Protein AF-A0A2V9LZ55-F1 (afdb_monomer)

Foldseek 3Di:
DVVVCVQCVNVDCPVCVPVVDDPDDPCVLVVLVVLLVQLVVQLVVLVVVCVVCDPVCPDVVNVSVVSNVVSNCSQPPPPHSVNSCVQNVCCVPPNNVSDPPVVPDDPVVVVVVVLVPDDPVVNVVVVVVVVVVVVVD

Radius of gyration: 22.99 Å; Cα contacts (8 Å, |Δi|>4): 78; chains: 1; bounding box: 56×34×59 Å

Sequence (137 aa):
ARVMDELTNRCDWSIHQDISKLPRSTVLHWMWQVKFAAAKNVAQVSDKMLHACGGTGYKPALGIERYLRDGKAGWVMGPTNEVLRQFVGKAALLGFESLDYWNQAINERLLHNELKKLDKSARRELAEKLLAELAEK

pLDDT: mean 91.59, std 7.13, range [53.59, 98.12]

Nearest PDB structures (foldseek):
  3mpi-assembly2_C  TM=9.142E-01  e=1.253E-01  Desulfococcus multivorans
  4n5f-assembly1_A-2  TM=8.982E-01  e=4.345E-01  Burkholderia cenocepacia J2315
  6fah-assembly1_C  TM=8.899E-01  e=3.899E-01  Acetobacterium woodii DSM 1030
  5af7-assembly1_B  TM=6.892E-01  e=1.931E-01  Advenella mimigardefordensis DPN7
  4l1f-assembly1_A  TM=7.303E-01  e=4.116E-01  Acidaminococcus fermentans DSM 20731

Secondary structure (DSSP, 8-state):
-HHHHHHTTTT--GGGGSTTS----TTHHHHHHHHHHHHHHHHHHHHHHHHHHGGGGGSTTT-HHHHHHHHHHHHHSSSPHHHHHHHHHHHHHH-GGG--TTS-S--HHHHHHHHHHS-HHHHHHHHHHHHHHHH--

Structure (mmCIF, N/CA/C/O backbone):
data_AF-A0A2V9LZ55-F1
#
_entry.id   AF-A0A2V9LZ55-F1
#
loop_
_atom_site.group_PDB
_atom_site.id
_atom_site.type_symbol
_atom_site.label_atom_id
_atom_site.label_alt_id
_atom_site.label_comp_id
_atom_site.label_asym_id
_atom_site.label_entity_id
_atom_site.label_seq_id
_atom_site.pdbx_PDB_ins_code
_atom_site.Cartn_x
_atom_site.Cartn_y
_atom_site.Cartn_z
_atom_site.occupancy
_atom_site.B_iso_or_equiv
_atom_site.auth_seq_id
_atom_site.auth_comp_id
_atom_site.auth_asym_id
_atom_site.auth_atom_id
_atom_site.pdbx_PDB_model_num
ATOM 1 N N . ALA A 1 1 ? 0.019 -13.172 -12.860 1.00 63.38 1 ALA A N 1
ATOM 2 C CA . ALA A 1 1 ? -1.121 -12.706 -13.672 1.00 63.38 1 ALA A CA 1
ATOM 3 C C . ALA A 1 1 ? -2.198 -13.783 -13.730 1.00 63.38 1 ALA A C 1
ATOM 5 O O . ALA A 1 1 ? -3.170 -13.619 -13.019 1.00 63.38 1 ALA A O 1
ATOM 6 N N . ARG A 1 2 ? -1.958 -14.937 -14.375 1.00 79.50 2 ARG A N 1
ATOM 7 C CA . ARG A 1 2 ? -2.963 -16.008 -14.556 1.00 79.50 2 ARG A CA 1
ATOM 8 C C . ARG A 1 2 ? -3.795 -16.378 -13.315 1.00 79.50 2 ARG A C 1
ATOM 10 O O . ARG A 1 2 ? -5.008 -16.410 -13.400 1.00 79.50 2 ARG A O 1
ATOM 17 N N . VAL A 1 3 ? -3.159 -16.584 -12.159 1.00 79.75 3 VAL A N 1
ATOM 18 C CA . VAL A 1 3 ? -3.871 -16.903 -10.902 1.00 79.75 3 VAL A CA 1
ATOM 19 C C . VAL A 1 3 ? -4.836 -15.787 -10.477 1.00 79.75 3 VAL A C 1
ATOM 21 O O . VAL A 1 3 ? -5.924 -16.072 -9.998 1.00 79.75 3 VAL A O 1
ATOM 24 N N . MET A 1 4 ? -4.470 -14.515 -10.668 1.00 79.12 4 MET A N 1
ATOM 25 C CA . MET A 1 4 ? -5.380 -13.396 -10.397 1.00 79.12 4 MET A CA 1
ATOM 26 C C . MET A 1 4 ? -6.560 -13.409 -11.360 1.00 79.12 4 MET A C 1
ATOM 28 O O . MET A 1 4 ? -7.683 -13.232 -10.913 1.00 79.12 4 MET A O 1
ATOM 32 N N . ASP A 1 5 ? -6.307 -13.652 -12.646 1.00 84.00 5 ASP A N 1
ATOM 33 C CA . ASP A 1 5 ? -7.359 -13.706 -13.664 1.00 84.00 5 ASP A CA 1
ATOM 34 C C . ASP A 1 5 ? -8.330 -14.865 -13.398 1.00 84.00 5 ASP A C 1
ATOM 36 O O . ASP A 1 5 ? -9.537 -14.711 -13.546 1.00 84.00 5 ASP A O 1
ATOM 40 N N . GLU A 1 6 ? -7.823 -16.017 -12.957 1.00 85.00 6 GLU A N 1
ATOM 41 C CA . GLU A 1 6 ? -8.641 -17.159 -12.538 1.00 85.00 6 GLU A CA 1
ATOM 42 C C . GLU A 1 6 ? -9.490 -16.812 -11.301 1.00 85.00 6 GLU A C 1
ATOM 44 O O . GLU A 1 6 ? -10.694 -17.061 -11.290 1.00 85.00 6 GLU A O 1
ATOM 49 N N . LEU A 1 7 ? -8.896 -16.178 -10.283 1.00 79.19 7 LEU A N 1
ATOM 50 C CA . LEU A 1 7 ? -9.585 -15.818 -9.037 1.00 79.19 7 LEU A CA 1
ATOM 51 C C . LEU A 1 7 ? -10.623 -14.702 -9.196 1.00 79.19 7 LEU A C 1
ATOM 53 O O . LEU A 1 7 ? -11.573 -14.646 -8.419 1.00 79.19 7 LEU A O 1
ATOM 57 N N . THR A 1 8 ? -10.446 -13.803 -10.165 1.00 78.62 8 THR A N 1
ATOM 58 C CA . THR A 1 8 ? -11.367 -12.683 -10.417 1.00 78.62 8 THR A CA 1
ATOM 59 C C . THR A 1 8 ? -12.357 -12.966 -11.544 1.00 78.62 8 THR A C 1
ATOM 61 O O . THR A 1 8 ? -13.026 -12.041 -12.000 1.00 78.62 8 THR A O 1
ATOM 64 N N . ASN A 1 9 ? -12.436 -14.212 -12.030 1.00 86.38 9 ASN A N 1
ATOM 65 C CA . ASN A 1 9 ? -13.244 -14.580 -13.195 1.00 86.38 9 ASN A CA 1
ATOM 66 C C . ASN A 1 9 ? -12.972 -13.659 -14.406 1.00 86.38 9 ASN A C 1
ATOM 68 O O . ASN A 1 9 ? -13.883 -13.124 -15.031 1.00 86.38 9 ASN A O 1
ATOM 72 N N . ARG A 1 10 ? -11.688 -13.444 -14.716 1.00 87.50 10 ARG A N 1
ATOM 73 C CA . ARG A 1 10 ? -11.193 -12.506 -15.739 1.00 87.50 10 ARG A CA 1
ATOM 74 C C . ARG A 1 10 ? -11.650 -11.067 -15.495 1.00 87.50 10 ARG A C 1
ATOM 76 O O . ARG A 1 10 ? -12.044 -10.372 -16.428 1.00 87.50 10 ARG A O 1
ATOM 83 N N . CYS A 1 11 ? -11.545 -10.623 -14.242 1.00 82.25 11 CYS A N 1
ATOM 84 C CA . CYS A 1 11 ? -12.004 -9.309 -13.797 1.00 82.25 11 CYS A CA 1
ATOM 85 C C . CYS A 1 11 ? -13.492 -9.081 -14.102 1.00 82.25 11 CYS A C 1
ATOM 87 O O . CYS A 1 11 ? -13.860 -8.042 -14.644 1.00 82.25 11 CYS A O 1
ATOM 89 N N . ASP A 1 12 ? -14.350 -10.041 -13.767 1.00 87.94 12 ASP A N 1
ATOM 90 C CA . ASP A 1 12 ? -15.797 -9.850 -13.820 1.00 87.94 12 ASP A CA 1
ATOM 91 C C . ASP A 1 12 ? -16.259 -9.000 -12.625 1.00 87.94 12 ASP A C 1
ATOM 93 O O . ASP A 1 12 ? -16.261 -9.444 -11.477 1.00 87.94 12 ASP A O 1
ATOM 97 N N . TRP A 1 13 ? -16.649 -7.755 -12.901 1.00 86.94 13 TRP A N 1
ATOM 98 C CA . TRP A 1 13 ? -17.093 -6.796 -11.885 1.00 86.94 13 TRP A CA 1
ATOM 99 C C . TRP A 1 13 ? -18.597 -6.860 -11.594 1.00 86.94 13 TRP A C 1
ATOM 101 O O . TRP A 1 13 ? -19.078 -6.095 -10.757 1.00 86.94 13 TRP A O 1
ATOM 111 N N . SER A 1 14 ? -19.355 -7.752 -12.244 1.00 89.94 14 SER A N 1
ATOM 112 C CA . SER A 1 14 ? -20.815 -7.840 -12.074 1.00 89.94 14 SER A CA 1
ATOM 113 C C . SER A 1 14 ? -21.236 -8.073 -10.619 1.00 89.94 14 SER A C 1
ATOM 115 O O . SER A 1 14 ? -22.238 -7.522 -10.168 1.00 89.94 14 SER A O 1
ATOM 117 N N . ILE A 1 15 ? -20.423 -8.795 -9.841 1.00 83.44 15 ILE A N 1
ATOM 118 C CA . ILE A 1 15 ? -20.673 -9.062 -8.417 1.00 83.44 15 ILE A CA 1
ATOM 119 C C . ILE A 1 15 ? -20.710 -7.796 -7.548 1.00 83.44 15 ILE A C 1
ATOM 121 O O . ILE A 1 15 ? -21.300 -7.823 -6.471 1.00 83.44 15 ILE A O 1
ATOM 125 N N . HIS A 1 16 ? -20.090 -6.703 -8.005 1.00 86.12 16 HIS A N 1
ATOM 126 C CA . HIS A 1 16 ? -20.017 -5.424 -7.295 1.00 86.12 16 HIS A CA 1
ATOM 127 C C . HIS A 1 16 ? -21.191 -4.488 -7.622 1.00 86.12 16 HIS A C 1
ATOM 129 O O . HIS A 1 16 ? -21.221 -3.361 -7.135 1.00 86.12 16 HIS A O 1
ATOM 135 N N . GLN A 1 17 ? -22.175 -4.942 -8.413 1.00 89.00 17 GLN A N 1
ATOM 136 C CA . GLN A 1 17 ? -23.478 -4.266 -8.509 1.00 89.00 17 GLN A CA 1
ATOM 137 C C . GLN A 1 17 ? -24.170 -4.195 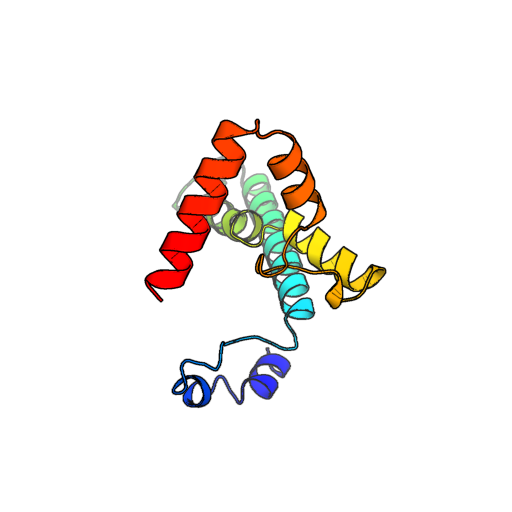-7.140 1.00 89.00 17 GLN A C 1
ATOM 139 O O . GLN A 1 17 ? -24.874 -3.235 -6.840 1.00 89.00 17 GLN A O 1
ATOM 144 N N . ASP A 1 18 ? -23.928 -5.196 -6.294 1.00 90.38 18 ASP A N 1
ATOM 145 C CA . ASP A 1 18 ? -24.253 -5.151 -4.877 1.00 90.38 18 ASP A CA 1
ATOM 146 C C . ASP A 1 18 ? -23.170 -4.361 -4.126 1.00 90.38 18 ASP A C 1
ATOM 148 O O . ASP A 1 18 ? -22.055 -4.843 -3.913 1.00 90.38 18 ASP A O 1
ATOM 152 N N . ILE A 1 19 ? -23.513 -3.144 -3.697 1.00 86.00 19 ILE A N 1
ATOM 153 C CA . ILE A 1 19 ? -22.608 -2.227 -2.986 1.00 86.00 19 ILE A CA 1
ATOM 154 C C . ILE A 1 19 ? -22.105 -2.775 -1.643 1.00 86.00 19 ILE A C 1
ATOM 156 O O . ILE A 1 19 ? -21.111 -2.277 -1.113 1.00 86.00 19 ILE A O 1
ATOM 160 N N . SER A 1 20 ? -22.761 -3.798 -1.084 1.00 85.06 20 SER A N 1
ATOM 161 C CA . SER A 1 20 ? -22.286 -4.460 0.133 1.00 85.06 20 SER A CA 1
ATOM 162 C C . SER A 1 20 ? -21.059 -5.343 -0.130 1.00 85.06 20 SER A C 1
ATOM 164 O O . SER A 1 20 ? -20.270 -5.614 0.782 1.00 85.06 20 SER A O 1
ATOM 166 N N . LYS A 1 21 ? -20.842 -5.759 -1.386 1.00 81.88 21 LYS A N 1
ATOM 167 C CA . LYS A 1 21 ? -19.718 -6.607 -1.783 1.00 81.88 21 LYS A CA 1
ATOM 168 C C . LYS A 1 21 ? -18.501 -5.769 -2.130 1.00 81.88 21 LYS A C 1
ATOM 170 O O . LYS A 1 21 ? -18.292 -5.354 -3.267 1.00 81.88 21 LYS A O 1
ATOM 175 N N . LEU A 1 22 ? -17.645 -5.575 -1.134 1.00 78.69 22 LEU A N 1
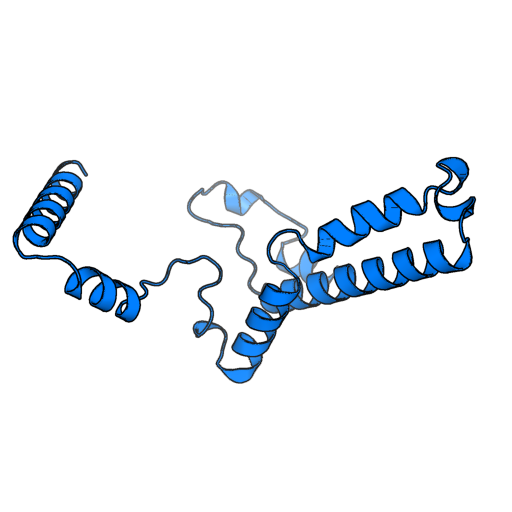ATOM 176 C CA . LEU A 1 22 ? -16.362 -4.900 -1.312 1.00 78.69 22 LEU A CA 1
ATOM 177 C C . LEU A 1 22 ? -15.407 -5.733 -2.196 1.00 78.69 22 LEU A C 1
ATOM 179 O O . LEU A 1 22 ? -15.355 -6.956 -2.036 1.00 78.69 22 LEU A O 1
ATOM 183 N N . PRO A 1 23 ? -14.590 -5.10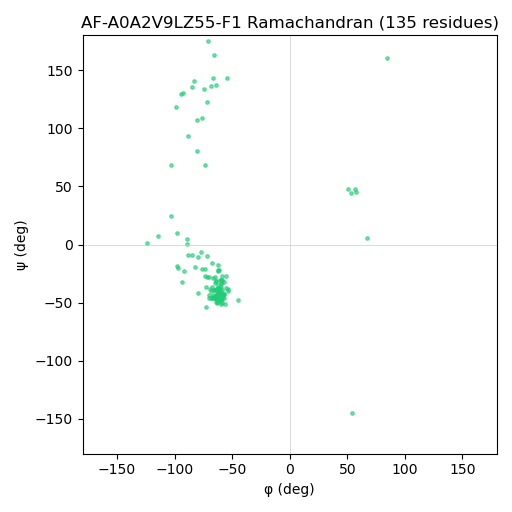4 -3.065 1.00 71.25 23 PRO A N 1
ATOM 184 C CA . PRO A 1 23 ? -13.559 -5.770 -3.866 1.00 71.25 23 PRO A CA 1
ATOM 185 C C . PRO A 1 23 ? -12.362 -6.166 -2.989 1.00 71.25 23 PRO A C 1
ATOM 187 O O . PRO A 1 23 ? -11.273 -5.596 -3.057 1.00 71.25 23 PRO A O 1
ATOM 190 N N . ARG A 1 24 ? -12.584 -7.132 -2.095 1.00 74.50 24 ARG A N 1
ATOM 191 C CA . ARG A 1 24 ? -11.563 -7.707 -1.218 1.00 74.50 24 ARG A CA 1
ATOM 192 C C . ARG A 1 24 ? -10.995 -8.955 -1.880 1.00 74.50 24 ARG A C 1
ATOM 194 O O . ARG A 1 24 ? -11.735 -9.840 -2.292 1.00 74.50 24 ARG A O 1
ATOM 201 N N . SER A 1 25 ? -9.673 -9.031 -1.954 1.00 74.31 25 SER A N 1
ATOM 202 C CA . SER A 1 25 ? -8.980 -10.193 -2.502 1.00 74.31 25 SER A CA 1
ATOM 203 C C . SER A 1 25 ? -8.620 -11.173 -1.389 1.00 74.31 25 SER A C 1
ATOM 205 O O . SER A 1 25 ? -7.996 -10.789 -0.401 1.00 74.31 25 SER A O 1
ATOM 207 N N . THR A 1 26 ? -8.947 -12.452 -1.567 1.00 81.25 26 THR A N 1
ATOM 208 C CA . THR A 1 26 ? -8.492 -13.536 -0.678 1.00 81.25 26 THR A CA 1
ATOM 209 C C . THR A 1 26 ? -6.983 -13.772 -0.769 1.00 81.25 26 THR A C 1
ATOM 211 O O . THR A 1 26 ? -6.393 -14.365 0.129 1.00 81.25 26 THR A O 1
ATOM 214 N N . VAL A 1 27 ? -6.328 -13.259 -1.815 1.00 86.12 27 VAL A N 1
ATOM 215 C CA . VAL A 1 27 ? -4.878 -13.373 -2.031 1.00 86.12 27 VAL A CA 1
ATOM 216 C C . VAL A 1 27 ? -4.125 -12.084 -1.702 1.00 86.12 27 VAL A C 1
ATOM 218 O O . VAL A 1 27 ? -3.020 -11.853 -2.192 1.00 86.12 27 VAL A O 1
ATOM 221 N N . LEU A 1 28 ? -4.692 -11.238 -0.838 1.00 87.75 28 LEU A N 1
ATOM 222 C CA . LEU A 1 28 ? -4.116 -9.942 -0.480 1.00 87.75 28 LEU A CA 1
ATOM 223 C C . LEU A 1 28 ? -2.674 -10.037 0.047 1.00 87.75 28 LEU A C 1
ATOM 225 O O . LEU A 1 28 ? -1.830 -9.219 -0.314 1.00 87.75 28 LEU A O 1
ATOM 229 N N . HIS A 1 29 ? -2.364 -11.084 0.818 1.00 91.00 29 HIS A N 1
ATOM 230 C CA . HIS A 1 29 ? -1.005 -11.349 1.292 1.00 91.00 29 HIS A CA 1
ATOM 231 C C . HIS A 1 29 ? 0.008 -11.484 0.142 1.00 91.00 29 HIS A C 1
ATOM 233 O O . HIS A 1 29 ? 1.096 -10.911 0.190 1.00 91.00 29 HIS A O 1
ATOM 239 N N . TRP A 1 30 ? -0.367 -12.184 -0.930 1.00 90.50 30 TRP A N 1
ATOM 240 C CA . TRP A 1 30 ? 0.463 -12.324 -2.126 1.00 90.50 30 TRP A CA 1
ATOM 241 C C . TRP A 1 30 ? 0.591 -10.999 -2.876 1.00 90.50 30 TRP A C 1
ATOM 243 O O . TRP A 1 30 ? 1.680 -10.643 -3.323 1.00 90.50 30 TRP A O 1
ATOM 253 N N . MET A 1 31 ? -0.494 -10.226 -2.967 1.00 91.00 31 MET A N 1
ATOM 254 C CA . MET A 1 31 ? -0.480 -8.906 -3.609 1.00 91.00 31 MET A CA 1
ATOM 255 C C . MET A 1 31 ? 0.470 -7.935 -2.897 1.00 91.00 31 MET A C 1
ATOM 257 O O . MET A 1 31 ? 1.191 -7.185 -3.558 1.00 91.00 31 MET A O 1
ATOM 261 N N . TRP A 1 32 ? 0.537 -7.985 -1.564 1.00 93.75 32 TRP A N 1
ATOM 262 C CA . TRP A 1 32 ? 1.503 -7.216 -0.778 1.00 93.75 32 TRP A CA 1
ATOM 263 C C . TRP A 1 32 ? 2.950 -7.576 -1.111 1.00 93.75 32 TRP A C 1
ATOM 265 O O . TRP A 1 32 ? 3.766 -6.679 -1.330 1.00 93.75 32 TRP A O 1
ATOM 275 N N . GLN A 1 33 ? 3.263 -8.870 -1.206 1.00 94.56 33 GLN A N 1
ATOM 276 C CA . GLN A 1 33 ? 4.599 -9.332 -1.588 1.00 94.56 33 GLN A CA 1
ATOM 277 C C . GLN A 1 33 ? 4.966 -8.899 -3.012 1.00 94.56 33 GLN A C 1
ATOM 279 O O . GLN A 1 33 ? 6.078 -8.424 -3.243 1.00 94.56 33 GLN A O 1
ATOM 284 N N . VAL A 1 34 ? 4.022 -9.000 -3.955 1.00 93.88 34 VAL A N 1
ATOM 285 C CA . VAL A 1 34 ? 4.220 -8.563 -5.345 1.00 93.88 34 VAL A CA 1
ATOM 286 C C . VAL A 1 34 ? 4.485 -7.061 -5.411 1.00 93.88 34 VAL A C 1
ATOM 288 O O . VAL A 1 34 ? 5.465 -6.655 -6.034 1.00 93.88 34 VAL A O 1
ATOM 291 N N . LYS A 1 35 ? 3.671 -6.232 -4.740 1.00 94.56 35 LYS A N 1
ATOM 292 C CA . LYS A 1 35 ? 3.888 -4.776 -4.685 1.00 94.56 35 LYS A CA 1
ATOM 293 C C . LYS A 1 35 ? 5.257 -4.453 -4.091 1.00 94.56 35 LYS A C 1
ATOM 295 O O . LYS A 1 35 ? 5.996 -3.669 -4.682 1.00 94.56 35 LYS A O 1
ATOM 300 N N . PHE A 1 36 ? 5.612 -5.088 -2.972 1.00 96.06 36 PHE A N 1
ATOM 301 C CA . PHE A 1 36 ? 6.903 -4.891 -2.317 1.00 96.06 36 PHE A CA 1
ATOM 302 C C . PHE A 1 36 ? 8.076 -5.226 -3.250 1.00 96.06 36 PHE A C 1
ATOM 304 O O . PHE A 1 36 ? 8.985 -4.411 -3.420 1.00 96.06 36 PHE A O 1
ATOM 311 N N . ALA A 1 37 ? 8.045 -6.403 -3.882 1.00 95.81 37 ALA A N 1
ATOM 312 C CA . ALA A 1 37 ? 9.099 -6.861 -4.781 1.00 95.81 37 ALA A CA 1
ATOM 313 C C . ALA A 1 37 ? 9.216 -5.970 -6.026 1.00 95.81 37 ALA A C 1
ATOM 315 O O . ALA A 1 37 ? 10.318 -5.550 -6.378 1.00 95.81 37 ALA A O 1
ATOM 316 N N . ALA A 1 38 ? 8.090 -5.628 -6.658 1.00 95.88 38 ALA A N 1
ATOM 317 C CA . ALA A 1 38 ? 8.067 -4.772 -7.839 1.00 95.88 38 ALA A CA 1
ATOM 318 C C . ALA A 1 38 ? 8.595 -3.364 -7.527 1.00 95.88 38 ALA A C 1
ATOM 320 O O . ALA A 1 38 ? 9.509 -2.892 -8.200 1.00 95.88 38 ALA A O 1
ATOM 321 N N . ALA A 1 39 ? 8.089 -2.720 -6.469 1.00 96.56 39 ALA A N 1
ATOM 322 C CA . ALA A 1 39 ? 8.526 -1.384 -6.066 1.00 96.56 39 ALA A CA 1
ATOM 323 C C . ALA A 1 39 ? 10.012 -1.356 -5.685 1.00 96.56 39 ALA A C 1
ATOM 325 O O . ALA A 1 39 ? 10.735 -0.433 -6.061 1.00 96.56 39 ALA A O 1
ATOM 326 N N . LYS A 1 40 ? 10.489 -2.387 -4.971 1.00 95.75 40 LYS A N 1
ATOM 327 C CA . LYS A 1 40 ? 11.905 -2.513 -4.616 1.00 95.75 40 LYS A CA 1
ATOM 328 C C . LYS A 1 40 ? 12.789 -2.651 -5.852 1.00 95.75 40 LYS A C 1
ATOM 330 O O . LYS A 1 40 ? 13.803 -1.961 -5.947 1.00 95.75 40 LYS A O 1
ATOM 335 N N . ASN A 1 41 ? 12.398 -3.509 -6.789 1.00 96.75 41 ASN A N 1
ATOM 336 C CA . ASN A 1 41 ? 13.174 -3.755 -7.998 1.00 96.75 41 ASN A CA 1
ATOM 337 C C . ASN A 1 41 ? 13.221 -2.520 -8.900 1.00 96.75 41 ASN A C 1
ATOM 339 O O . ASN A 1 41 ? 14.304 -2.149 -9.344 1.00 96.75 41 ASN A O 1
ATOM 343 N N . VAL A 1 42 ? 12.083 -1.857 -9.134 1.00 96.25 42 VAL A N 1
ATOM 344 C CA . VAL A 1 42 ? 12.037 -0.647 -9.969 1.00 96.25 42 VAL A CA 1
ATOM 345 C C . VAL A 1 42 ? 12.924 0.441 -9.375 1.00 96.25 42 VAL A C 1
ATOM 347 O O . VAL A 1 42 ? 13.766 0.966 -10.095 1.00 96.25 42 VAL A O 1
ATOM 350 N N . ALA A 1 43 ? 12.812 0.711 -8.070 1.00 95.25 43 ALA A N 1
ATOM 351 C CA . ALA A 1 43 ? 13.639 1.716 -7.405 1.00 95.25 43 ALA A CA 1
ATOM 352 C C . ALA A 1 43 ? 15.143 1.416 -7.540 1.00 95.25 43 ALA A C 1
ATOM 354 O O . ALA A 1 43 ? 15.924 2.311 -7.859 1.00 95.25 43 ALA A O 1
ATOM 355 N N . GLN A 1 44 ? 15.547 0.156 -7.345 1.00 96.25 44 GLN A N 1
ATOM 356 C CA . GLN A 1 44 ? 16.942 -0.267 -7.486 1.00 96.25 44 GLN A CA 1
ATOM 357 C C . GLN A 1 44 ? 17.452 -0.116 -8.927 1.00 96.25 44 GLN A C 1
ATOM 359 O O . GLN A 1 44 ? 18.573 0.342 -9.145 1.00 96.25 44 GLN A O 1
ATOM 364 N N . VAL A 1 45 ? 16.652 -0.520 -9.916 1.00 97.50 45 VAL A N 1
ATOM 365 C CA . VAL A 1 45 ? 17.048 -0.470 -11.328 1.00 97.50 45 VAL A CA 1
ATOM 366 C C . VAL A 1 45 ? 17.121 0.974 -11.818 1.00 97.50 45 VAL A C 1
ATOM 368 O O . VAL A 1 45 ? 18.125 1.343 -12.421 1.00 97.50 45 VAL A O 1
ATOM 371 N N . SER A 1 46 ? 16.121 1.808 -11.518 1.00 96.88 46 SER A N 1
ATOM 372 C CA . SER A 1 46 ? 16.108 3.213 -11.942 1.00 96.88 46 SER A CA 1
ATOM 373 C C . SER A 1 46 ? 17.251 4.020 -11.325 1.00 96.88 46 SER A C 1
ATOM 375 O O . SER A 1 46 ? 17.853 4.847 -12.006 1.00 96.88 46 SER A O 1
ATOM 377 N N . ASP A 1 47 ? 17.589 3.751 -10.060 1.00 96.94 47 ASP A N 1
ATOM 378 C CA . ASP A 1 47 ? 18.739 4.372 -9.394 1.00 96.94 47 ASP A CA 1
ATOM 379 C C . ASP A 1 47 ? 20.057 3.974 -10.074 1.00 96.94 47 ASP A C 1
ATOM 381 O O . ASP A 1 47 ? 20.867 4.828 -10.439 1.00 96.94 47 ASP A O 1
ATOM 385 N N . LYS A 1 48 ? 20.232 2.676 -10.355 1.00 98.12 48 LYS A N 1
ATOM 386 C CA . LYS A 1 48 ? 21.413 2.168 -11.061 1.00 98.12 48 LYS A CA 1
ATOM 387 C C . LYS A 1 48 ? 21.537 2.737 -12.477 1.00 98.12 48 LYS A C 1
ATOM 389 O O . LYS A 1 48 ? 22.649 3.022 -12.914 1.00 98.12 48 LYS A O 1
ATOM 394 N N . MET A 1 49 ? 20.421 2.916 -13.187 1.00 98.00 49 MET A N 1
ATOM 395 C CA . MET A 1 49 ? 20.397 3.553 -14.508 1.00 98.00 49 MET A CA 1
ATOM 396 C C . MET A 1 49 ? 20.888 5.001 -14.441 1.00 98.00 49 MET A C 1
ATOM 398 O O . MET A 1 49 ? 21.735 5.389 -15.243 1.00 98.00 49 MET A O 1
ATOM 402 N N . LEU A 1 50 ? 20.400 5.791 -13.476 1.00 98.00 50 LEU A N 1
ATOM 403 C CA . LEU A 1 50 ? 20.833 7.181 -13.315 1.00 98.00 50 LEU A CA 1
ATOM 404 C C . LEU A 1 50 ? 22.329 7.256 -12.996 1.00 98.00 50 LEU A C 1
ATOM 406 O O . LEU A 1 50 ? 23.055 8.002 -13.652 1.00 98.00 50 LEU A O 1
ATOM 410 N N . HIS A 1 51 ? 22.797 6.438 -12.048 1.00 97.62 51 HIS A N 1
ATOM 411 C CA . HIS A 1 51 ? 24.213 6.359 -11.693 1.00 97.62 51 HIS A CA 1
ATOM 412 C C . HIS A 1 51 ? 25.095 5.981 -12.891 1.00 97.62 51 HIS A C 1
ATOM 414 O O . HIS A 1 51 ? 26.130 6.608 -13.105 1.00 97.62 51 HIS A O 1
ATOM 420 N N . ALA A 1 52 ? 24.679 5.008 -13.707 1.00 97.94 52 ALA A N 1
ATOM 421 C CA . ALA A 1 52 ? 25.432 4.583 -14.887 1.00 97.94 52 ALA A CA 1
ATOM 422 C C . ALA A 1 52 ? 25.532 5.674 -15.969 1.00 97.94 52 ALA A C 1
ATOM 424 O O . ALA A 1 52 ? 26.543 5.762 -16.662 1.00 97.94 52 ALA A O 1
ATOM 425 N N . CYS A 1 53 ? 24.505 6.517 -16.120 1.00 97.38 53 CYS A N 1
ATOM 426 C CA . CYS A 1 53 ? 24.481 7.589 -17.120 1.00 97.38 53 CYS A CA 1
ATOM 427 C C . CYS A 1 53 ? 25.098 8.915 -16.641 1.00 97.38 53 CYS A C 1
ATOM 429 O O . CYS A 1 53 ? 25.261 9.838 -17.447 1.00 97.38 53 CYS A O 1
ATOM 431 N N . GLY A 1 54 ? 25.422 9.038 -15.349 1.00 96.69 54 GLY A N 1
ATOM 432 C CA . GLY A 1 54 ? 25.940 10.268 -14.751 1.00 96.69 54 GLY A CA 1
ATOM 433 C C . GLY A 1 54 ? 25.032 11.479 -15.010 1.00 96.69 54 GLY A C 1
ATOM 434 O O . GLY A 1 54 ? 23.810 11.360 -15.101 1.00 96.69 54 GLY A O 1
ATOM 435 N N . GLY A 1 55 ? 25.627 12.664 -15.189 1.00 96.75 55 GLY A N 1
ATOM 436 C CA . GLY A 1 55 ? 24.878 13.905 -15.441 1.00 96.75 55 GLY A CA 1
ATOM 437 C C . GLY A 1 55 ? 23.982 13.861 -16.688 1.00 96.75 55 GLY A C 1
ATOM 438 O O . GLY A 1 55 ? 22.942 14.515 -16.729 1.00 96.75 55 GLY A O 1
ATOM 439 N N . THR A 1 56 ? 24.324 13.044 -17.689 1.00 97.06 56 THR A N 1
ATOM 440 C CA . THR A 1 56 ? 23.491 12.859 -18.889 1.00 97.06 56 THR A CA 1
ATOM 441 C C . THR A 1 56 ? 22.147 12.209 -18.552 1.00 97.06 56 THR A C 1
ATOM 443 O O . THR A 1 56 ? 21.158 12.508 -19.218 1.00 97.06 56 THR A O 1
ATOM 446 N N . GLY A 1 57 ? 22.070 11.397 -17.491 1.00 96.50 57 GLY A N 1
ATOM 447 C CA . GLY A 1 57 ? 20.829 10.762 -17.030 1.00 96.50 57 GLY A CA 1
ATOM 448 C C . GLY A 1 57 ? 19.736 11.745 -16.593 1.00 96.50 57 GLY A C 1
ATOM 449 O O . GLY A 1 57 ? 18.556 11.404 -16.641 1.00 96.50 57 GLY A O 1
ATOM 450 N N . TYR A 1 58 ? 20.105 12.981 -16.240 1.00 96.50 58 TYR A N 1
ATOM 451 C CA . TYR A 1 58 ? 19.154 14.049 -15.913 1.00 96.50 58 TYR A CA 1
ATOM 452 C C . TYR A 1 58 ? 18.548 14.732 -17.144 1.00 96.50 58 TYR A C 1
ATOM 454 O O . TYR A 1 58 ? 17.602 15.508 -17.016 1.00 96.50 58 TYR A O 1
ATOM 462 N N . LYS A 1 59 ? 19.074 14.480 -18.349 1.00 96.62 59 LYS A N 1
ATOM 463 C CA . LYS A 1 59 ? 18.536 15.090 -19.566 1.00 96.62 59 LYS A CA 1
ATOM 464 C C . LYS A 1 59 ? 17.211 14.415 -19.947 1.00 96.62 59 LYS A C 1
ATOM 466 O O . LYS A 1 59 ? 17.178 13.185 -20.057 1.00 96.62 59 LYS A O 1
ATOM 471 N N . PRO A 1 60 ? 16.159 15.185 -20.286 1.00 95.62 60 PRO A N 1
ATOM 472 C CA . PRO A 1 60 ? 14.875 14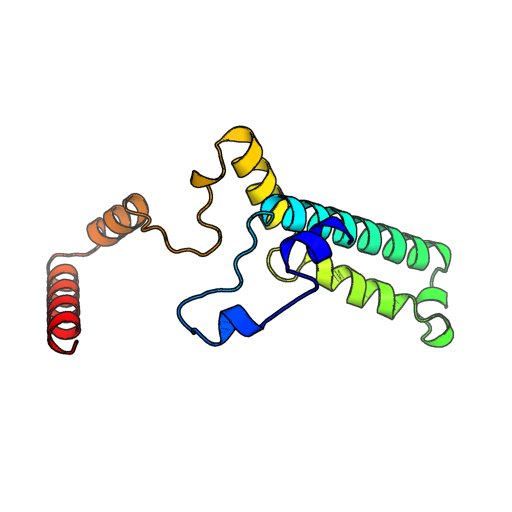.626 -20.718 1.00 95.62 60 PRO A CA 1
ATOM 473 C C . PRO A 1 60 ? 14.973 13.661 -21.906 1.00 95.62 60 PRO A C 1
ATOM 475 O O . PRO A 1 60 ? 14.165 12.747 -22.007 1.00 95.62 60 PRO A O 1
ATOM 478 N N . ALA A 1 61 ? 15.985 13.820 -22.768 1.00 96.25 61 ALA A N 1
ATOM 479 C CA . ALA A 1 61 ? 16.224 12.950 -23.921 1.00 96.25 61 ALA A CA 1
ATOM 480 C C . ALA A 1 61 ? 16.437 11.468 -23.555 1.00 96.25 61 ALA A C 1
ATOM 482 O O . ALA A 1 61 ? 16.089 10.602 -24.350 1.00 96.25 61 ALA A O 1
ATOM 483 N N . LEU A 1 62 ? 16.989 11.168 -22.369 1.00 95.25 62 LEU A N 1
ATOM 484 C CA . LEU A 1 62 ? 17.114 9.789 -21.879 1.00 95.25 62 LEU A CA 1
ATOM 485 C C . LEU A 1 62 ? 15.920 9.349 -21.018 1.00 95.25 62 LEU A C 1
ATOM 487 O O . LEU A 1 62 ? 15.695 8.153 -20.856 1.00 95.25 62 LEU A O 1
ATOM 491 N N . GLY A 1 63 ? 15.177 10.293 -20.429 1.00 96.19 63 GLY A N 1
ATOM 492 C CA . GLY A 1 63 ? 13.995 10.017 -19.602 1.00 96.19 63 GLY A CA 1
ATOM 493 C C . GLY A 1 63 ? 14.262 9.301 -18.268 1.00 96.19 63 GLY A C 1
ATOM 494 O O . GLY A 1 63 ? 13.315 8.949 -17.569 1.00 96.19 63 GLY A O 1
ATOM 495 N N . ILE A 1 64 ? 15.525 9.083 -17.884 1.00 97.38 64 ILE A N 1
ATOM 496 C CA . ILE A 1 64 ? 15.888 8.292 -16.694 1.00 97.38 64 ILE A CA 1
ATOM 497 C C . ILE A 1 64 ? 15.433 8.969 -15.397 1.00 97.38 64 ILE A C 1
ATOM 499 O O . ILE A 1 64 ? 14.927 8.285 -14.508 1.00 97.38 64 ILE A O 1
ATOM 503 N N . GLU A 1 65 ? 15.539 10.299 -15.300 1.00 95.94 65 GLU A N 1
ATOM 504 C CA . GLU A 1 65 ? 15.020 11.057 -14.148 1.00 95.94 65 GLU A CA 1
ATOM 505 C C . GLU A 1 65 ? 13.536 10.763 -13.885 1.00 95.94 65 GLU A C 1
ATOM 507 O O . GLU A 1 65 ? 13.124 10.570 -12.738 1.00 95.94 65 GLU A O 1
ATOM 512 N N . ARG A 1 66 ? 12.752 10.607 -14.961 1.00 96.62 66 ARG A N 1
ATOM 513 C CA . ARG A 1 66 ? 11.318 10.349 -14.877 1.00 96.62 66 ARG A CA 1
ATOM 514 C C . ARG A 1 66 ? 11.060 8.967 -14.308 1.00 96.62 66 ARG A C 1
ATOM 516 O O . ARG A 1 66 ? 10.250 8.834 -13.396 1.00 96.62 66 ARG A O 1
ATOM 523 N N . TYR A 1 67 ? 11.784 7.959 -14.796 1.00 96.19 67 TYR A N 1
ATOM 524 C CA . TYR A 1 67 ? 11.689 6.598 -14.272 1.00 96.19 67 TYR A CA 1
ATOM 525 C C . TYR A 1 67 ? 12.112 6.509 -12.808 1.00 96.19 67 TYR A C 1
ATOM 527 O O . TYR A 1 67 ? 11.483 5.782 -12.047 1.00 96.19 67 TYR A O 1
ATOM 535 N N . LEU A 1 68 ? 13.129 7.267 -12.391 1.00 95.88 68 LEU A N 1
ATOM 536 C CA . LEU A 1 68 ? 13.524 7.348 -10.986 1.00 95.88 68 LEU A CA 1
ATOM 537 C C . LEU A 1 68 ? 12.412 7.959 -10.124 1.00 95.88 68 LEU A C 1
ATOM 539 O O . LEU A 1 68 ? 12.035 7.385 -9.099 1.00 95.88 68 LEU A O 1
ATOM 543 N N . ARG A 1 69 ? 11.863 9.104 -10.551 1.00 95.69 69 ARG A N 1
ATOM 544 C CA . ARG A 1 69 ? 10.770 9.795 -9.856 1.00 95.69 69 ARG A CA 1
ATOM 545 C C . ARG A 1 69 ? 9.529 8.906 -9.745 1.00 95.69 69 ARG A C 1
ATOM 547 O O . ARG A 1 69 ? 9.000 8.734 -8.649 1.00 95.69 69 ARG A O 1
ATOM 554 N N . ASP A 1 70 ? 9.082 8.326 -10.857 1.00 95.88 70 ASP A N 1
ATOM 555 C CA . ASP A 1 70 ? 7.887 7.475 -10.903 1.00 95.88 70 ASP A CA 1
ATOM 556 C C . ASP A 1 70 ? 8.112 6.142 -10.178 1.00 95.88 70 ASP A C 1
ATOM 558 O O . ASP A 1 70 ? 7.249 5.679 -9.433 1.00 95.88 70 ASP A O 1
ATOM 562 N N . GLY A 1 71 ? 9.304 5.556 -10.302 1.00 95.00 71 GLY A N 1
ATOM 563 C CA . GLY A 1 71 ? 9.694 4.347 -9.582 1.00 95.00 71 GLY A CA 1
ATOM 564 C C . GLY A 1 71 ? 9.643 4.518 -8.065 1.00 95.00 71 GLY A C 1
ATOM 565 O O . GLY A 1 71 ? 9.208 3.614 -7.345 1.00 95.00 71 GLY A O 1
ATOM 566 N N . LYS A 1 72 ? 10.004 5.707 -7.563 1.00 95.06 72 LYS A N 1
ATOM 567 C CA . LYS A 1 72 ? 9.917 6.030 -6.133 1.00 95.06 72 LYS A CA 1
ATOM 568 C C . LYS A 1 72 ? 8.481 6.015 -5.617 1.00 95.06 72 LYS A C 1
ATOM 570 O O . LYS A 1 72 ? 8.265 5.642 -4.462 1.00 95.06 72 LYS A O 1
ATOM 575 N N . ALA A 1 73 ? 7.507 6.355 -6.460 1.00 94.62 73 ALA A N 1
ATOM 576 C CA . ALA A 1 73 ? 6.098 6.387 -6.087 1.00 94.62 73 ALA A CA 1
ATOM 577 C C . ALA A 1 73 ? 5.617 5.011 -5.589 1.00 94.62 73 ALA A C 1
ATOM 579 O O . ALA A 1 73 ? 4.920 4.928 -4.580 1.00 94.62 73 ALA A O 1
ATOM 580 N N . GLY A 1 74 ? 6.072 3.915 -6.209 1.00 92.62 74 GLY A N 1
ATOM 581 C CA . GLY A 1 74 ? 5.740 2.557 -5.765 1.00 92.62 74 GLY A CA 1
ATOM 582 C C . GLY A 1 74 ? 6.175 2.246 -4.327 1.00 92.62 74 GLY A C 1
ATOM 583 O O . GLY A 1 74 ? 5.498 1.478 -3.645 1.00 92.62 74 GLY A O 1
ATOM 584 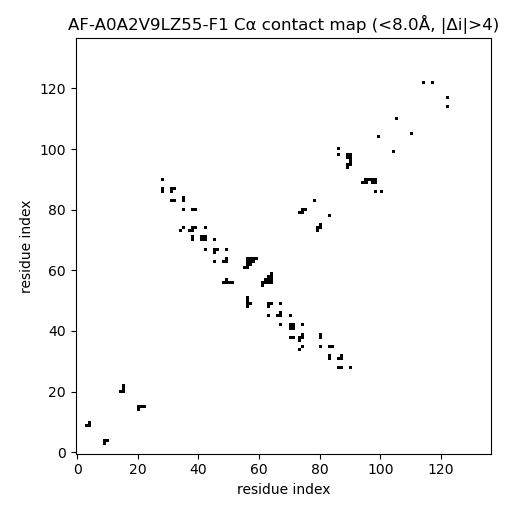N N . TRP A 1 75 ? 7.267 2.865 -3.861 1.00 94.00 75 TRP A N 1
ATOM 585 C CA . TRP A 1 75 ? 7.820 2.670 -2.518 1.00 94.00 75 TRP A CA 1
ATOM 586 C C . TRP A 1 75 ? 7.071 3.471 -1.449 1.00 94.00 75 TRP A C 1
ATOM 588 O O . TRP A 1 75 ? 6.842 2.971 -0.347 1.00 94.00 75 TRP A O 1
ATOM 598 N N . VAL A 1 76 ? 6.724 4.722 -1.765 1.00 95.25 76 VAL A N 1
ATOM 599 C CA . VAL A 1 76 ? 6.194 5.692 -0.791 1.00 95.25 76 VAL A CA 1
ATOM 600 C C . VAL A 1 76 ? 4.670 5.784 -0.787 1.00 95.25 76 VAL A C 1
ATOM 602 O O . VAL A 1 76 ? 4.097 6.237 0.198 1.00 95.25 76 VAL A O 1
ATOM 605 N N . MET A 1 77 ? 3.996 5.359 -1.858 1.00 94.81 77 MET A N 1
ATOM 606 C CA . MET A 1 77 ? 2.535 5.387 -1.920 1.00 94.81 77 MET A CA 1
ATOM 607 C C . MET A 1 77 ? 1.919 4.165 -1.243 1.00 94.81 77 MET A C 1
ATOM 609 O O . MET A 1 77 ? 2.398 3.035 -1.385 1.00 94.81 77 MET A O 1
ATOM 613 N N . GLY A 1 78 ? 0.812 4.417 -0.544 1.00 88.31 78 GLY A N 1
ATOM 614 C CA . GLY A 1 78 ? 0.137 3.463 0.324 1.00 88.31 78 GLY A CA 1
ATOM 615 C C . GLY A 1 78 ? -0.230 2.125 -0.344 1.00 88.31 78 GLY A C 1
ATOM 616 O O . GLY A 1 78 ? -0.619 2.100 -1.516 1.00 88.31 78 GLY A O 1
ATOM 617 N N . PRO A 1 79 ? -0.129 1.003 0.395 1.00 92.19 79 PRO A N 1
ATOM 618 C CA . PRO A 1 79 ? 0.703 0.843 1.598 1.00 92.19 79 PRO A CA 1
ATOM 619 C C . PRO A 1 79 ? 2.199 0.991 1.251 1.00 92.19 79 PRO A C 1
ATOM 621 O O . PRO A 1 79 ? 2.643 0.448 0.241 1.00 92.19 79 PRO A O 1
ATOM 624 N N . THR A 1 80 ? 2.979 1.709 2.071 1.00 95.38 80 THR A N 1
ATOM 625 C CA . THR A 1 80 ? 4.425 1.889 1.814 1.00 95.38 80 THR A CA 1
ATOM 626 C C . THR A 1 80 ? 5.178 0.566 1.936 1.00 95.38 80 THR A C 1
ATOM 628 O O . THR A 1 80 ? 4.690 -0.386 2.548 1.00 95.38 80 THR A O 1
ATOM 631 N N . ASN A 1 81 ? 6.401 0.494 1.410 1.00 95.62 81 ASN A N 1
ATOM 632 C CA . ASN A 1 81 ? 7.218 -0.717 1.526 1.00 95.62 81 ASN A CA 1
ATOM 633 C C . ASN A 1 81 ? 7.519 -1.118 2.980 1.00 95.62 81 ASN A C 1
ATOM 635 O O . ASN A 1 81 ? 7.606 -2.308 3.277 1.00 95.62 81 ASN A O 1
ATOM 639 N N . GLU A 1 82 ? 7.669 -0.164 3.893 1.00 95.62 82 GLU A N 1
ATOM 640 C CA . GLU A 1 82 ? 7.861 -0.421 5.323 1.00 95.62 82 GLU A CA 1
ATOM 641 C C . GLU A 1 82 ? 6.598 -1.035 5.936 1.00 95.62 82 GLU A C 1
ATOM 643 O O . GLU A 1 82 ? 6.682 -2.051 6.625 1.00 95.62 82 GLU A O 1
ATOM 648 N N . VAL A 1 83 ? 5.424 -0.478 5.617 1.00 95.06 83 VAL A N 1
ATOM 649 C CA . VAL A 1 83 ? 4.124 -1.013 6.050 1.00 95.06 83 VAL A CA 1
ATOM 650 C C . VAL A 1 83 ? 3.887 -2.408 5.469 1.00 95.06 83 VAL A C 1
ATOM 652 O O . VAL A 1 83 ? 3.485 -3.316 6.190 1.00 95.06 83 VAL A O 1
ATOM 655 N N . LEU A 1 84 ? 4.213 -2.623 4.193 1.00 95.62 84 LEU A N 1
ATOM 656 C CA . LEU A 1 84 ? 4.114 -3.931 3.545 1.00 95.62 84 LEU A CA 1
ATOM 657 C C . LEU A 1 84 ? 4.996 -4.981 4.221 1.00 95.62 84 LEU A C 1
ATOM 659 O O . LEU A 1 84 ? 4.533 -6.096 4.450 1.00 95.62 84 LEU A O 1
ATOM 663 N N . ARG A 1 85 ? 6.241 -4.641 4.589 1.00 94.94 85 ARG A N 1
ATOM 664 C CA . ARG A 1 85 ? 7.105 -5.556 5.359 1.00 94.94 85 ARG A CA 1
ATOM 665 C C . ARG A 1 85 ? 6.471 -5.927 6.696 1.00 94.94 85 ARG A C 1
ATOM 667 O O . ARG A 1 85 ? 6.531 -7.092 7.076 1.00 94.94 85 ARG A O 1
ATOM 674 N N . GLN A 1 86 ? 5.848 -4.966 7.381 1.00 95.00 86 GLN A N 1
ATOM 675 C CA . GLN A 1 86 ? 5.129 -5.231 8.628 1.00 95.00 86 GLN A CA 1
ATOM 676 C C . GLN A 1 86 ? 3.926 -6.150 8.402 1.00 95.00 86 GLN A C 1
ATOM 678 O O . GLN A 1 86 ? 3.762 -7.110 9.147 1.00 95.00 86 GLN A O 1
ATOM 683 N N . PHE A 1 87 ? 3.114 -5.910 7.369 1.00 95.06 87 PHE A N 1
ATOM 684 C CA . PHE A 1 87 ? 1.960 -6.756 7.051 1.00 95.06 87 PHE A CA 1
ATOM 685 C C . PHE A 1 87 ? 2.369 -8.184 6.705 1.00 95.06 87 PHE A C 1
ATOM 687 O O . PHE A 1 87 ? 1.836 -9.132 7.275 1.00 95.06 87 PHE A O 1
ATOM 694 N N . VAL A 1 88 ? 3.347 -8.349 5.812 1.00 95.44 88 VAL A N 1
ATOM 695 C CA . VAL A 1 88 ? 3.842 -9.671 5.415 1.00 95.44 88 VAL A CA 1
ATOM 696 C C . VAL A 1 88 ? 4.466 -10.394 6.609 1.00 95.44 88 VAL A C 1
ATOM 698 O O . VAL A 1 88 ? 4.146 -11.557 6.840 1.00 95.44 88 VAL A O 1
ATOM 701 N N . GLY A 1 89 ? 5.302 -9.710 7.397 1.00 95.94 89 GLY A N 1
ATOM 702 C CA . GLY A 1 89 ? 5.963 -10.293 8.565 1.00 95.94 89 GLY A CA 1
ATOM 703 C C . GLY A 1 89 ? 4.984 -10.710 9.663 1.00 95.94 89 GLY A C 1
ATOM 704 O O . GLY A 1 89 ? 5.056 -11.835 10.146 1.00 95.94 89 GLY A O 1
ATOM 705 N N . LYS A 1 90 ? 4.032 -9.841 10.022 1.00 95.62 90 LYS A N 1
ATOM 706 C CA . LYS A 1 90 ? 2.994 -10.162 11.011 1.00 95.62 90 LYS A CA 1
ATOM 707 C C . LYS A 1 90 ? 2.087 -11.293 10.538 1.00 95.62 90 LYS A C 1
ATOM 709 O O . LYS A 1 90 ? 1.883 -12.225 11.300 1.00 95.62 90 LYS A O 1
ATOM 714 N N . ALA A 1 91 ? 1.626 -11.270 9.284 1.00 94.50 91 ALA A N 1
ATOM 715 C CA . ALA A 1 91 ? 0.837 -12.374 8.736 1.00 94.50 91 ALA A CA 1
ATOM 716 C C . ALA A 1 91 ? 1.581 -13.715 8.819 1.00 94.50 91 ALA A C 1
ATOM 718 O O . ALA A 1 91 ? 0.984 -14.722 9.182 1.00 94.50 91 ALA A O 1
ATOM 719 N N . ALA A 1 92 ? 2.878 -13.726 8.497 1.00 94.69 92 ALA A N 1
ATOM 720 C CA . ALA A 1 92 ? 3.681 -14.944 8.502 1.00 94.69 92 ALA A CA 1
ATOM 721 C C . ALA A 1 92 ? 3.997 -15.464 9.916 1.00 94.69 92 ALA A C 1
ATOM 723 O O . ALA A 1 92 ? 4.058 -16.673 10.112 1.00 94.69 92 ALA A O 1
ATOM 724 N N . LEU A 1 93 ? 4.221 -14.571 10.887 1.00 97.19 93 LEU A N 1
ATOM 725 C CA . LEU A 1 93 ? 4.639 -14.943 12.246 1.00 97.19 93 LEU A CA 1
ATOM 726 C C . LEU A 1 93 ? 3.476 -15.104 13.232 1.00 97.19 93 LEU A C 1
ATOM 728 O O . LEU A 1 93 ? 3.580 -15.893 14.164 1.00 97.19 93 LEU A O 1
ATOM 732 N N . LEU A 1 94 ? 2.408 -14.324 13.062 1.00 95.94 94 LEU A N 1
ATOM 733 C CA . LEU A 1 94 ? 1.319 -14.161 14.032 1.00 95.94 94 LEU A CA 1
ATOM 734 C C . LEU A 1 94 ? -0.064 -14.487 13.452 1.00 95.94 94 LEU A C 1
ATOM 736 O O . LEU A 1 94 ? -1.051 -14.311 14.155 1.00 95.94 94 LEU A O 1
ATOM 740 N N . GLY A 1 95 ? -0.146 -14.898 12.184 1.00 92.00 95 GLY A N 1
ATOM 741 C CA . GLY A 1 95 ? -1.416 -15.132 11.498 1.00 92.00 95 GLY A CA 1
ATOM 742 C C . GLY A 1 95 ? -2.029 -13.864 10.894 1.00 92.00 95 GLY A C 1
ATOM 743 O O . GLY A 1 95 ? -1.668 -12.731 11.229 1.00 92.00 95 GLY A O 1
ATOM 744 N N . PHE A 1 96 ? -2.941 -14.045 9.936 1.00 88.94 96 PHE A N 1
ATOM 745 C CA . PHE A 1 96 ? -3.555 -12.942 9.183 1.00 88.94 96 PHE A CA 1
ATOM 746 C C . PHE A 1 96 ? -4.540 -12.128 10.038 1.00 88.94 96 PHE A C 1
ATOM 748 O O . PHE A 1 96 ? -4.700 -10.931 9.824 1.00 88.94 96 PHE A O 1
ATOM 755 N N . GLU A 1 97 ? -5.141 -12.755 11.044 1.00 87.75 97 GLU A N 1
ATOM 756 C CA . GLU A 1 97 ? -6.003 -12.159 12.067 1.00 87.75 97 GLU A CA 1
ATOM 757 C C . GLU A 1 97 ? -5.289 -11.112 12.930 1.00 87.75 97 GLU A C 1
ATOM 759 O O . GLU A 1 97 ? -5.930 -10.228 13.491 1.00 87.75 97 GLU A O 1
ATOM 764 N N . SER A 1 98 ? -3.955 -11.165 12.995 1.00 89.44 98 SER A N 1
ATOM 765 C CA . SER A 1 98 ? -3.149 -10.149 13.677 1.00 89.44 98 SER A CA 1
ATOM 766 C C . SER A 1 98 ? -3.105 -8.806 12.931 1.00 89.44 98 SER A C 1
ATOM 768 O O . SER A 1 98 ? -2.580 -7.815 13.455 1.00 89.44 98 SER A O 1
ATOM 770 N N . LEU A 1 99 ? -3.611 -8.760 11.693 1.00 90.12 99 LEU A N 1
ATOM 771 C CA . LEU A 1 99 ? -3.589 -7.580 10.842 1.00 90.12 99 LEU A CA 1
ATOM 772 C C . LEU A 1 99 ? -4.913 -6.825 10.878 1.00 90.12 99 LEU A C 1
ATOM 774 O O . LEU A 1 99 ? -5.920 -7.281 10.345 1.00 90.12 99 LEU A O 1
ATOM 778 N N . ASP A 1 100 ? -4.850 -5.582 11.345 1.00 87.31 100 ASP A N 1
ATOM 779 C CA . ASP A 1 100 ? -5.890 -4.588 11.102 1.00 87.31 100 ASP A CA 1
ATOM 780 C C . ASP A 1 100 ? -5.446 -3.588 10.026 1.00 87.31 100 ASP A C 1
ATOM 782 O O . ASP A 1 100 ? -5.126 -2.426 10.276 1.00 87.31 100 ASP A O 1
ATOM 786 N N . TYR A 1 101 ? -5.343 -4.077 8.794 1.00 84.75 101 TYR A N 1
ATOM 787 C CA . TYR A 1 101 ? -4.797 -3.315 7.668 1.00 84.75 101 TYR A CA 1
ATOM 788 C C . TYR A 1 101 ? -5.776 -2.281 7.080 1.00 84.75 101 TYR A C 1
ATOM 790 O O . TYR A 1 101 ? -5.375 -1.490 6.229 1.00 84.75 101 TYR A O 1
ATOM 798 N N . TRP A 1 102 ? -7.031 -2.266 7.545 1.00 80.81 102 TRP A N 1
ATOM 799 C CA . TRP A 1 102 ? -8.051 -1.261 7.214 1.00 80.81 102 TRP A CA 1
ATOM 800 C C . TRP A 1 102 ? -8.469 -0.407 8.420 1.00 80.81 102 TRP A C 1
ATOM 802 O O . TRP A 1 102 ? -9.402 0.383 8.295 1.00 80.81 102 TRP A O 1
ATOM 812 N N . ASN A 1 103 ? -7.790 -0.545 9.563 1.00 84.06 103 ASN A N 1
ATOM 813 C CA . ASN A 1 103 ? -8.096 0.185 10.794 1.00 84.06 103 ASN A CA 1
ATOM 814 C C . ASN A 1 103 ? -9.574 0.047 11.230 1.00 84.06 103 ASN A C 1
ATOM 816 O O . ASN A 1 103 ? -10.239 1.038 11.536 1.00 84.06 103 ASN A O 1
ATOM 820 N N . GLN A 1 104 ? -10.109 -1.176 11.173 1.00 83.62 104 GLN A N 1
ATOM 821 C CA . GLN A 1 104 ? -11.485 -1.512 11.551 1.00 83.62 104 GLN A CA 1
ATOM 822 C C . GLN A 1 104 ? -11.588 -2.079 12.973 1.00 83.62 104 GLN A C 1
ATOM 824 O O . GLN A 1 104 ? -12.682 -2.098 13.536 1.00 83.62 104 GLN A O 1
ATOM 829 N N . ALA A 1 105 ? -10.487 -2.557 13.556 1.00 87.19 105 ALA A N 1
ATOM 830 C CA . ALA A 1 105 ? -10.478 -3.111 14.899 1.00 87.19 105 ALA A CA 1
ATOM 831 C C . ALA A 1 105 ? -10.324 -1.996 15.941 1.00 87.19 105 ALA A C 1
ATOM 833 O O . ALA A 1 105 ? -9.487 -1.098 15.828 1.00 87.19 105 ALA A O 1
ATOM 834 N N . ILE A 1 106 ? -11.125 -2.066 17.003 1.00 89.06 106 ILE A N 1
ATOM 835 C CA . ILE A 1 106 ? -11.029 -1.115 18.108 1.00 89.06 106 ILE A CA 1
ATOM 836 C C . ILE A 1 106 ? -9.748 -1.407 18.888 1.00 89.06 106 ILE A C 1
ATOM 838 O O . ILE A 1 106 ? -9.553 -2.493 19.430 1.00 89.06 106 ILE A O 1
ATOM 842 N N . ASN A 1 107 ? -8.875 -0.408 19.000 1.00 90.25 107 ASN A N 1
ATOM 843 C CA . ASN A 1 107 ? -7.727 -0.481 19.893 1.00 90.25 107 ASN A CA 1
ATOM 844 C C . ASN A 1 107 ? -8.168 -0.149 21.325 1.00 90.25 107 ASN A C 1
ATOM 846 O O . ASN A 1 107 ? -7.986 0.976 21.79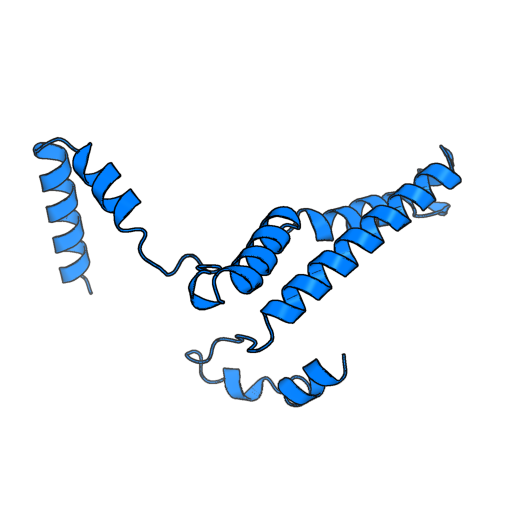5 1.00 90.25 107 ASN A O 1
ATOM 850 N N . GLU A 1 108 ? -8.757 -1.129 22.013 1.00 92.44 108 GLU A N 1
ATOM 851 C CA . GLU A 1 108 ? -9.299 -0.963 23.371 1.00 92.44 108 GLU A CA 1
ATOM 852 C C . GLU A 1 108 ? -8.262 -0.401 24.342 1.00 92.44 108 GLU A C 1
ATOM 854 O O . GLU A 1 108 ? -8.560 0.486 25.137 1.00 92.44 108 GLU A O 1
ATOM 859 N N . ARG A 1 109 ? -7.007 -0.852 24.243 1.00 92.88 109 ARG A N 1
ATOM 860 C CA . ARG A 1 109 ? -5.922 -0.362 25.099 1.00 92.88 109 ARG A CA 1
ATOM 861 C C . ARG A 1 109 ? -5.684 1.135 24.910 1.00 92.88 109 ARG A C 1
ATOM 863 O O . ARG A 1 109 ? -5.543 1.855 25.896 1.00 92.88 109 ARG A O 1
ATOM 870 N N . LEU A 1 110 ? -5.607 1.601 23.662 1.00 93.38 110 LEU A N 1
ATOM 871 C CA . LEU A 1 110 ? -5.460 3.027 23.371 1.00 93.38 110 LEU A CA 1
ATOM 872 C C . LEU A 1 110 ? -6.685 3.799 23.863 1.00 93.38 110 LEU A C 1
ATOM 874 O O . LEU A 1 110 ? -6.523 4.795 24.560 1.00 93.38 110 LEU A O 1
ATOM 878 N N . LEU A 1 111 ? -7.888 3.299 23.575 1.00 94.38 111 LEU A N 1
ATOM 879 C CA . LEU A 1 111 ? -9.138 3.916 24.009 1.00 94.38 111 LEU A CA 1
ATOM 880 C C . LEU A 1 111 ? -9.179 4.081 25.535 1.00 94.38 111 LEU A C 1
ATOM 882 O O . LEU A 1 111 ? -9.381 5.186 26.030 1.00 94.38 111 LEU A O 1
ATOM 886 N N . HIS A 1 112 ? -8.911 3.016 26.291 1.00 95.00 112 HIS A N 1
ATOM 887 C CA . HIS A 1 112 ? -8.860 3.061 27.750 1.00 95.00 112 HIS A CA 1
ATOM 888 C C . HIS A 1 112 ? -7.791 4.026 28.269 1.00 95.00 112 HIS A C 1
ATOM 890 O O . HIS A 1 112 ? -8.047 4.763 29.225 1.00 95.00 112 HIS A O 1
ATOM 896 N N . ASN A 1 113 ? -6.613 4.056 27.640 1.00 96.75 113 ASN A N 1
ATOM 897 C CA . ASN A 1 113 ? -5.545 4.978 28.014 1.00 96.75 113 ASN A CA 1
ATOM 898 C C . ASN A 1 113 ? -5.948 6.440 27.804 1.00 96.75 113 ASN A C 1
ATOM 900 O O . ASN A 1 113 ? -5.702 7.255 28.690 1.00 96.75 113 ASN A O 1
ATOM 904 N N . GLU A 1 114 ? -6.576 6.777 26.676 1.00 95.75 114 GLU A N 1
ATOM 905 C CA . GLU A 1 114 ? -7.029 8.146 26.405 1.00 95.75 114 GLU A CA 1
ATOM 906 C C . GLU A 1 114 ? -8.209 8.540 27.303 1.00 95.75 114 GLU A C 1
ATOM 908 O O . GLU A 1 114 ? -8.179 9.599 27.929 1.00 95.75 114 GLU A O 1
ATOM 913 N N . LEU A 1 115 ? -9.196 7.656 27.486 1.00 95.75 115 LEU A N 1
ATOM 914 C CA . LEU A 1 115 ? -10.331 7.904 28.382 1.00 95.75 115 LEU A CA 1
ATOM 915 C C . LEU A 1 115 ? -9.889 8.136 29.832 1.00 95.75 115 LEU A C 1
ATOM 917 O O . LEU A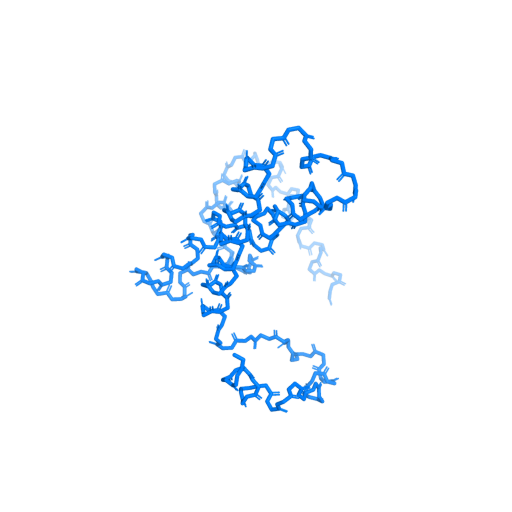 1 115 ? -10.500 8.938 30.544 1.00 95.75 115 LEU A O 1
ATOM 921 N N . LYS A 1 116 ? -8.822 7.465 30.286 1.00 95.81 116 LYS A N 1
ATOM 922 C CA . LYS A 1 116 ? -8.265 7.637 31.636 1.00 95.81 116 LYS A CA 1
ATOM 923 C C . LYS A 1 116 ? -7.655 9.026 31.858 1.00 95.81 116 LYS A C 1
ATOM 925 O O . LYS A 1 116 ? -7.660 9.480 32.999 1.00 95.81 116 LYS A O 1
ATOM 930 N N . LYS A 1 117 ? -7.153 9.688 30.810 1.00 96.06 117 LYS A N 1
ATOM 931 C CA . LYS A 1 117 ? -6.555 11.034 30.897 1.00 96.06 117 LYS A CA 1
ATOM 932 C C . LYS A 1 117 ? -7.596 12.145 31.036 1.00 96.06 117 LYS A C 1
ATOM 934 O O . LYS A 1 117 ? -7.248 13.229 31.490 1.00 96.06 117 LYS A O 1
ATOM 939 N N . LEU A 1 118 ? -8.847 11.887 30.650 1.00 96.38 118 LEU A N 1
ATOM 940 C CA . LEU A 1 118 ? -9.935 12.854 30.781 1.00 96.38 118 LEU A CA 1
ATOM 941 C C . LEU A 1 118 ? -10.290 13.084 32.252 1.00 96.38 118 LEU A C 1
ATOM 943 O O . LEU A 1 118 ? -10.434 12.130 33.027 1.00 96.38 118 LEU A O 1
ATOM 947 N N . ASP A 1 119 ? -10.496 14.348 32.611 1.00 96.06 119 ASP A N 1
ATOM 948 C CA . ASP A 1 119 ? -11.103 14.705 33.885 1.00 96.06 119 ASP A CA 1
ATOM 949 C C . ASP A 1 119 ? -12.606 14.356 33.907 1.00 96.06 119 ASP A C 1
ATOM 951 O O . ASP A 1 119 ? -13.196 13.886 32.927 1.00 96.06 119 ASP A O 1
ATOM 955 N N . LYS A 1 120 ? -13.251 14.547 35.063 1.00 96.00 120 LYS A N 1
ATOM 956 C CA . LYS A 1 120 ? -14.673 14.206 35.224 1.00 96.00 120 LYS A CA 1
ATOM 957 C C . LYS A 1 120 ? -15.591 15.051 34.335 1.00 96.00 120 LYS A C 1
ATOM 959 O O . LYS A 1 120 ? -16.649 14.553 33.956 1.00 96.00 120 LYS A O 1
ATOM 964 N N . SER A 1 121 ? -15.216 16.298 34.044 1.00 96.00 121 SER A N 1
ATOM 965 C CA . SER A 1 121 ? -16.028 17.214 33.240 1.00 96.00 121 SER A CA 1
ATOM 966 C C . SER A 1 121 ? -15.993 16.797 31.773 1.00 96.00 121 SER A C 1
ATOM 968 O O . SER A 1 121 ? -17.033 16.491 31.197 1.00 96.00 121 SER A O 1
ATOM 970 N N . ALA A 1 122 ? -14.792 16.653 31.211 1.00 95.50 122 ALA A N 1
ATOM 971 C CA . ALA A 1 122 ? -14.570 16.244 29.830 1.00 95.50 122 ALA A CA 1
ATOM 972 C C . ALA A 1 122 ? -15.108 14.834 29.549 1.00 95.50 122 ALA A C 1
ATOM 974 O O . ALA A 1 122 ? -15.631 14.560 28.470 1.00 95.50 122 ALA A O 1
ATOM 975 N N . ARG A 1 123 ? -15.036 13.920 30.529 1.00 95.62 123 ARG A N 1
ATOM 976 C CA . ARG A 1 123 ? -15.625 12.581 30.377 1.00 95.62 123 ARG A CA 1
ATOM 977 C C . ARG A 1 123 ? -17.155 12.621 30.308 1.00 95.62 123 ARG A C 1
ATOM 979 O O . ARG A 1 123 ? -17.731 11.830 29.565 1.00 95.62 123 ARG A O 1
ATOM 986 N N . ARG A 1 124 ? -17.808 13.509 31.069 1.00 96.12 124 ARG A N 1
ATOM 987 C CA . ARG A 1 124 ? -19.267 13.693 31.007 1.00 96.12 124 ARG A CA 1
ATOM 988 C C . ARG A 1 124 ? -19.679 14.293 29.662 1.00 96.12 124 ARG A C 1
ATOM 990 O O . ARG A 1 124 ? -20.566 13.740 29.029 1.00 96.12 124 ARG A O 1
ATOM 997 N N . GLU A 1 125 ? -18.985 15.332 29.206 1.00 96.69 125 GLU A N 1
ATOM 998 C CA . GLU A 1 125 ? -19.237 15.963 27.904 1.00 96.69 125 GLU A CA 1
ATOM 999 C C . GLU A 1 125 ? -19.114 14.957 26.747 1.00 96.69 125 GLU A C 1
ATOM 1001 O O . GLU A 1 125 ? -20.004 14.858 25.903 1.00 96.69 125 GLU A O 1
ATOM 1006 N N . LEU A 1 126 ? -18.053 14.139 26.742 1.00 96.31 126 LEU A N 1
ATOM 1007 C CA . LEU A 1 126 ? -17.883 13.085 25.740 1.00 96.31 126 LEU A CA 1
ATOM 1008 C C . LEU A 1 126 ? -19.034 12.067 25.777 1.00 96.31 126 LEU A C 1
ATOM 1010 O O . LEU A 1 126 ? -19.516 11.653 24.7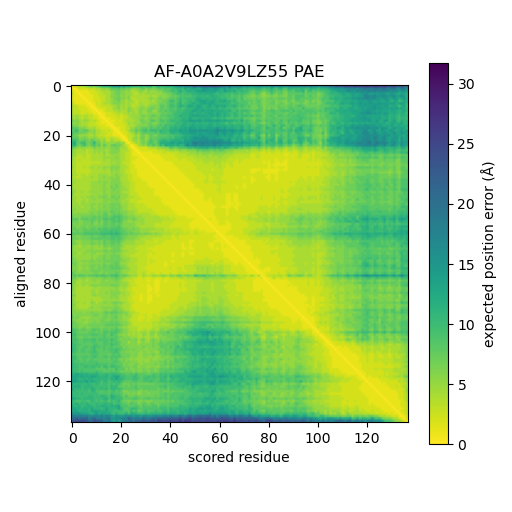26 1.00 96.31 126 LEU A O 1
ATOM 1014 N N . ALA A 1 127 ? -19.477 11.660 26.969 1.00 96.12 127 ALA A N 1
ATOM 1015 C CA . ALA A 1 127 ? -20.581 10.717 27.114 1.00 96.12 127 ALA A CA 1
ATOM 1016 C C . ALA A 1 127 ? -21.908 11.300 26.602 1.00 96.12 127 ALA A C 1
ATOM 1018 O O . ALA A 1 127 ? -22.629 10.616 25.881 1.00 96.12 127 ALA A O 1
ATOM 1019 N N . GLU A 1 128 ? -22.210 12.557 26.933 1.00 96.75 128 GLU A N 1
ATOM 1020 C CA . GLU A 1 128 ? -23.406 13.261 26.456 1.00 96.75 128 GLU A CA 1
ATOM 1021 C C . GLU A 1 128 ? -23.409 13.386 24.931 1.00 96.75 128 GLU A C 1
ATOM 1023 O O . GLU A 1 128 ? -24.414 13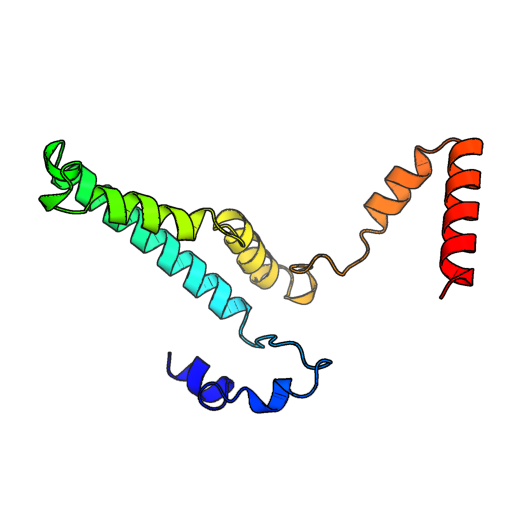.075 24.293 1.00 96.75 128 GLU A O 1
ATOM 1028 N N . LYS A 1 129 ? -22.264 13.740 24.334 1.00 96.12 129 LYS A N 1
ATOM 1029 C CA . LYS A 1 129 ? -22.113 13.802 22.877 1.00 96.12 129 LYS A CA 1
ATOM 1030 C C . LYS A 1 129 ? -22.369 12.448 22.210 1.00 96.12 129 LYS A C 1
ATOM 1032 O O . LYS A 1 129 ? -23.134 12.377 21.255 1.00 96.12 129 LYS A O 1
ATOM 1037 N N . LEU A 1 130 ? -21.770 11.373 22.727 1.00 95.56 130 LEU A N 1
ATOM 1038 C CA . LEU A 1 130 ? -21.966 10.024 22.184 1.00 95.56 130 LEU A CA 1
ATOM 1039 C C . LEU A 1 130 ? -23.425 9.555 22.314 1.00 95.56 130 LEU A C 1
ATOM 1041 O O . LEU A 1 130 ? -23.941 8.910 21.406 1.00 95.56 130 LEU A O 1
ATOM 1045 N N . LEU A 1 131 ? -24.100 9.884 23.421 1.00 96.38 131 LEU A N 1
ATOM 1046 C CA . LEU A 1 131 ? -25.522 9.574 23.612 1.00 96.38 131 LEU A CA 1
ATOM 1047 C C . LEU A 1 131 ? -26.417 10.345 22.633 1.00 96.38 131 LEU A C 1
ATOM 1049 O O . LEU A 1 131 ? -27.370 9.767 22.114 1.00 96.38 131 LEU A O 1
ATOM 1053 N N . ALA A 1 132 ? -26.106 11.613 22.356 1.00 95.75 132 ALA A N 1
ATOM 1054 C CA . ALA A 1 132 ? -26.824 12.408 21.363 1.00 95.75 132 ALA A CA 1
ATOM 1055 C C . ALA A 1 132 ? -26.648 11.842 19.941 1.00 95.75 132 ALA A C 1
ATOM 1057 O O . ALA A 1 132 ? -27.636 11.639 19.242 1.00 95.75 132 ALA A O 1
ATOM 1058 N N . GLU A 1 133 ? -25.419 11.489 19.543 1.00 94.75 133 GLU A N 1
ATOM 1059 C CA . GLU A 1 133 ? -25.128 10.879 18.231 1.00 94.75 133 GLU A CA 1
ATOM 1060 C C . GLU A 1 133 ? -25.846 9.533 18.019 1.00 94.75 133 GLU A C 1
ATOM 1062 O O . GLU A 1 133 ? -26.177 9.170 16.890 1.00 94.75 133 GLU A O 1
ATOM 1067 N N . LEU A 1 134 ? -26.089 8.775 19.094 1.00 93.62 134 LEU A N 1
ATOM 1068 C CA . LEU A 1 134 ? -26.862 7.531 19.041 1.00 93.62 134 LEU A CA 1
ATOM 1069 C C . LEU A 1 134 ? -28.367 7.769 18.864 1.00 93.62 134 LEU A C 1
ATOM 1071 O O . LEU A 1 134 ? -29.036 6.896 18.325 1.00 93.62 134 LEU A O 1
ATOM 1075 N N . ALA A 1 135 ? -28.894 8.910 19.316 1.00 91.06 135 ALA A N 1
ATOM 1076 C CA . ALA A 1 135 ? -30.312 9.255 19.197 1.00 91.06 135 ALA A CA 1
ATOM 1077 C C . ALA A 1 135 ? -30.684 9.834 17.817 1.00 91.06 135 ALA A C 1
ATOM 1079 O O . ALA A 1 135 ? -31.858 9.836 17.456 1.00 91.06 135 ALA A O 1
ATOM 1080 N N . GLU A 1 136 ? -29.701 10.328 17.057 1.00 82.62 136 GLU A N 1
ATOM 1081 C CA . GLU A 1 136 ? -29.879 10.858 15.695 1.00 82.62 136 GLU A CA 1
ATOM 1082 C C . GLU A 1 136 ? -29.835 9.778 14.592 1.00 82.62 136 GLU A C 1
ATOM 1084 O O . GLU A 1 136 ? -30.127 10.080 13.433 1.00 82.62 136 GLU A O 1
ATOM 1089 N N . LYS A 1 137 ? -29.472 8.533 14.929 1.00 53.59 137 LYS A N 1
ATOM 1090 C CA . LYS A 1 137 ? -29.447 7.375 14.016 1.00 53.59 137 LYS A CA 1
ATOM 1091 C C . LYS A 1 137 ? -30.691 6.508 14.146 1.00 53.59 137 LYS A C 1
ATOM 1093 O O . LYS A 1 137 ? -31.109 5.976 13.093 1.00 53.59 137 LYS A O 1
#

Mean predicted aligned error: 6.35 Å

Solvent-accessible surface area (backbone atoms only — not comparable to full-atom values): 7954 Å² total; per-residue (Å²): 108,70,70,57,36,63,74,37,64,68,70,57,62,73,71,48,76,46,81,86,50,69,98,73,64,95,56,48,70,58,52,43,52,49,50,42,53,52,21,52,49,42,37,55,49,29,48,51,51,32,63,73,47,44,80,60,18,69,38,74,91,68,42,35,52,55,48,35,57,56,25,43,45,51,37,69,41,85,74,24,44,70,54,38,50,50,52,55,49,42,34,73,77,63,37,64,86,70,58,61,89,80,72,78,68,83,58,58,69,60,51,53,56,55,60,66,71,45,52,76,65,60,49,49,53,53,49,53,51,54,53,51,61,62,72,77,107